Protein AF-A0A7S3MFH8-F1 (afdb_monomer_lite)

Secondary structure (DSSP, 8-state):
--------------PPPP--------TT-----SSSHHHHHHHHHHHHHHHHHHHHHHHHHHHHHHTT---TTHHHHHHHHHHHHHHHHHHHHHHHHHHHHHHHHHHHHHHHHHHHHHHHHHHHHHHH--

Sequence (130 aa):
RRGAKFFALTALTVAVLPMAVLRGAVPGLAASNGAGGAAAGEVAQDLLDALGGALKQIATLQEQVEAGNIIPNFGARAQDVLAEASSRAGPAAGQDVQLAIDGALQGLFLRQVALLGPRVAAAFEGAHGP

pLDDT: mean 75.3, std 19.72, range [38.78, 94.88]

Radius of gyration: 26.69 Å; chains: 1; bounding box: 69×28×80 Å

Foldseek 3Di:
DDDDDDDDDDDDDDDDDDDDPPPDDDPPPDDPPDPVPVVVVQLVVLLCCLLVVLVVLLVVLVVCLVVLHQDPPLVVVLVVSLVSSLVSNDDVCSVVSNVVSVVSSVVSVVSNVVSVVVVVVVVVCVVPPD

Organism: NCBI:txid89044

Structure (mmCIF, N/CA/C/O backbone):
data_AF-A0A7S3MFH8-F1
#
_entry.id   AF-A0A7S3MFH8-F1
#
loop_
_atom_site.group_PDB
_atom_site.id
_atom_site.type_symbol
_atom_site.label_atom_id
_atom_site.label_alt_id
_atom_site.label_comp_id
_atom_site.label_asym_id
_atom_site.label_entity_id
_atom_site.label_seq_id
_atom_site.pdbx_PDB_ins_code
_atom_site.Cartn_x
_atom_site.Cartn_y
_atom_site.Cartn_z
_atom_site.occupancy
_atom_site.B_iso_or_equiv
_atom_site.auth_seq_id
_atom_site.auth_comp_id
_atom_site.auth_asym_id
_atom_site.auth_atom_id
_atom_site.pdbx_PDB_model_num
ATOM 1 N N . ARG A 1 1 ? -48.299 -12.319 -14.556 1.00 52.25 1 ARG A N 1
ATOM 2 C CA . ARG A 1 1 ? -47.840 -13.733 -14.466 1.00 52.25 1 ARG A CA 1
ATOM 3 C C . ARG A 1 1 ? -48.052 -14.395 -15.830 1.00 52.25 1 ARG A C 1
ATOM 5 O O . ARG A 1 1 ? -49.107 -14.148 -16.396 1.00 52.25 1 ARG A O 1
ATOM 12 N N . ARG A 1 2 ? -47.100 -15.251 -16.264 1.00 42.25 2 ARG A N 1
ATOM 13 C CA . ARG A 1 2 ? -46.849 -15.839 -17.618 1.00 42.25 2 ARG A CA 1
ATOM 14 C C . ARG A 1 2 ? -46.058 -14.857 -18.511 1.00 42.25 2 ARG A C 1
ATOM 16 O O . ARG A 1 2 ? -46.562 -13.772 -18.738 1.00 42.25 2 ARG A O 1
ATOM 23 N N . GLY A 1 3 ? -44.785 -15.048 -18.897 1.00 38.78 3 GLY A N 1
ATOM 24 C CA . GLY A 1 3 ? -44.007 -16.256 -19.256 1.00 38.78 3 GLY A CA 1
ATOM 25 C C . GLY A 1 3 ? -44.112 -16.456 -20.781 1.00 38.78 3 GLY A C 1
ATOM 26 O O . GLY A 1 3 ? -45.223 -16.378 -21.273 1.00 38.78 3 GLY A O 1
ATOM 27 N N . ALA A 1 4 ? -43.093 -16.693 -21.610 1.00 43.91 4 ALA A N 1
ATOM 28 C CA . ALA A 1 4 ? -41.663 -16.916 -21.459 1.00 43.91 4 ALA A CA 1
ATOM 29 C C . ALA A 1 4 ? -40.973 -16.680 -22.832 1.00 43.91 4 ALA A C 1
ATOM 31 O O . ALA A 1 4 ? -41.575 -16.937 -23.866 1.00 43.91 4 ALA A O 1
ATOM 32 N N . LYS A 1 5 ? -39.713 -16.227 -22.792 1.00 47.16 5 LYS A N 1
ATOM 33 C CA . LYS A 1 5 ? -38.537 -16.720 -23.542 1.00 47.16 5 LYS A CA 1
ATOM 34 C C . LYS A 1 5 ? -38.695 -17.092 -25.033 1.00 47.16 5 LYS A C 1
ATOM 36 O O . LYS A 1 5 ? -39.209 -18.159 -25.341 1.00 47.16 5 LYS A O 1
ATOM 41 N N . PHE A 1 6 ? -38.019 -16.338 -25.905 1.00 43.66 6 PHE A N 1
ATOM 42 C CA . PHE A 1 6 ? -37.417 -16.885 -27.126 1.00 43.66 6 PHE A CA 1
ATOM 43 C C . PHE A 1 6 ? -35.926 -16.539 -27.180 1.00 43.66 6 PHE A C 1
ATOM 45 O O . PHE A 1 6 ? -35.523 -15.380 -27.172 1.00 43.66 6 PHE A O 1
ATOM 52 N N . PHE A 1 7 ? -35.139 -17.609 -27.151 1.00 47.75 7 PHE A N 1
ATOM 53 C CA . PHE A 1 7 ? -33.703 -17.701 -27.374 1.00 47.75 7 PHE A CA 1
ATOM 54 C C . PHE A 1 7 ? -33.458 -17.869 -28.882 1.00 47.75 7 PHE A C 1
ATOM 56 O O . PHE A 1 7 ? -34.119 -18.702 -29.497 1.00 47.75 7 PHE A O 1
ATOM 63 N N . ALA A 1 8 ? -32.482 -17.153 -29.436 1.00 45.28 8 ALA A N 1
ATOM 64 C CA . ALA A 1 8 ? -31.723 -17.489 -30.652 1.00 45.28 8 ALA A CA 1
ATOM 65 C C . ALA A 1 8 ? -30.534 -16.509 -30.665 1.00 45.28 8 ALA A C 1
ATOM 67 O O . ALA A 1 8 ? -30.745 -15.310 -30.794 1.00 45.28 8 ALA A O 1
ATOM 68 N N . LEU A 1 9 ? -29.318 -16.836 -30.219 1.00 43.78 9 LEU A N 1
ATOM 69 C CA . LEU A 1 9 ? -28.326 -17.812 -30.690 1.00 43.78 9 LEU A CA 1
ATOM 70 C C . LEU A 1 9 ? -28.003 -17.721 -32.193 1.00 43.78 9 LEU A C 1
ATOM 72 O O . LEU A 1 9 ? -28.871 -17.957 -33.026 1.00 43.78 9 LEU A O 1
ATOM 76 N N . THR A 1 10 ? -26.703 -17.536 -32.468 1.00 42.94 10 THR A N 1
ATOM 77 C CA . THR A 1 10 ? -25.961 -17.652 -33.748 1.00 42.94 10 THR A CA 1
ATOM 78 C C . THR A 1 10 ? -26.052 -16.430 -34.685 1.00 42.94 10 THR A C 1
ATOM 80 O O . THR A 1 10 ? -27.111 -15.846 -34.825 1.00 42.94 10 THR A O 1
ATOM 83 N N . ALA A 1 11 ? -24.993 -15.927 -35.330 1.00 44.50 11 ALA A N 1
ATOM 84 C CA . ALA A 1 11 ? -23.660 -16.465 -35.576 1.00 44.50 11 ALA A CA 1
ATOM 85 C C . ALA A 1 11 ? -22.598 -15.352 -35.712 1.00 44.50 11 ALA A C 1
ATOM 87 O O . ALA A 1 11 ? -22.848 -14.256 -36.202 1.00 44.50 11 ALA A O 1
ATOM 88 N N . LEU A 1 12 ? -21.397 -15.725 -35.285 1.00 41.97 12 LEU A N 1
ATOM 89 C CA . LEU A 1 12 ? -20.087 -15.137 -35.525 1.00 41.97 12 LEU A CA 1
ATOM 90 C C . LEU A 1 12 ? -19.819 -14.929 -37.030 1.00 41.97 12 LEU A C 1
ATOM 92 O O . LEU A 1 12 ? -19.786 -15.899 -37.783 1.00 41.97 12 LEU A O 1
ATOM 96 N N . THR A 1 13 ? -19.524 -13.699 -37.453 1.00 50.16 13 THR A N 1
ATOM 97 C CA . THR A 1 13 ? -18.838 -13.430 -38.729 1.00 50.16 13 THR A CA 1
ATOM 98 C C . THR A 1 13 ? -17.626 -12.547 -38.470 1.00 50.16 13 THR A C 1
ATOM 100 O O . THR A 1 13 ? -17.729 -11.328 -38.350 1.00 50.16 13 THR A O 1
ATOM 103 N N . VAL A 1 14 ? -16.472 -13.202 -38.353 1.00 48.66 14 VAL A N 1
ATOM 104 C CA . VAL A 1 14 ? -15.141 -12.592 -38.379 1.00 48.66 14 VAL A CA 1
ATOM 105 C C . VAL A 1 14 ? -14.885 -12.123 -39.811 1.00 48.66 14 VAL A C 1
ATOM 107 O O . VAL A 1 14 ? -14.745 -12.945 -40.714 1.00 48.66 14 VAL A O 1
ATOM 110 N N . ALA A 1 15 ? -14.859 -10.809 -40.028 1.00 43.12 15 ALA A N 1
ATOM 111 C CA . ALA A 1 15 ? -14.466 -10.223 -41.303 1.00 43.12 15 ALA A CA 1
ATOM 112 C C . ALA A 1 15 ? -12.956 -9.941 -41.295 1.00 43.12 15 ALA A C 1
ATOM 114 O O . ALA A 1 15 ? -12.433 -9.230 -40.439 1.00 43.12 15 ALA A O 1
ATOM 115 N N . VAL A 1 16 ? -12.280 -10.571 -42.248 1.00 52.78 16 VAL A N 1
ATOM 116 C CA . VAL A 1 16 ? -10.836 -10.575 -42.487 1.00 52.78 16 VAL A CA 1
ATOM 117 C C . VAL A 1 16 ? -10.353 -9.215 -43.012 1.00 52.78 16 VAL A C 1
ATOM 119 O O . VAL A 1 16 ? -11.002 -8.595 -43.853 1.00 52.78 16 VAL A O 1
ATOM 122 N N . LEU A 1 17 ? -9.189 -8.781 -42.513 1.00 47.06 17 LEU A N 1
ATOM 123 C CA . LEU A 1 17 ? -8.414 -7.610 -42.942 1.00 47.06 17 LEU A CA 1
ATOM 124 C C . LEU A 1 17 ? -8.151 -7.578 -44.460 1.00 47.06 17 LEU A C 1
ATOM 126 O O . LEU A 1 17 ? -7.657 -8.569 -45.002 1.00 47.06 17 LEU A O 1
ATOM 130 N N . PRO A 1 18 ? -8.233 -6.401 -45.105 1.00 50.78 18 PRO A N 1
ATOM 131 C CA . PRO A 1 18 ? -7.414 -6.103 -46.262 1.00 50.78 18 PRO A CA 1
ATOM 132 C C . PRO A 1 18 ? -6.147 -5.343 -45.846 1.00 50.78 18 PRO A C 1
ATOM 134 O O . PRO A 1 18 ? -6.173 -4.234 -45.313 1.00 50.78 18 PRO A O 1
ATOM 137 N N . MET A 1 19 ? -5.026 -5.996 -46.138 1.00 51.12 19 MET A N 1
ATOM 138 C CA . MET A 1 19 ? -3.675 -5.462 -46.277 1.00 51.12 19 MET A CA 1
ATOM 139 C C . MET A 1 19 ? -3.680 -4.123 -47.042 1.00 51.12 19 MET A C 1
ATOM 141 O O . MET A 1 19 ? -3.917 -4.095 -48.249 1.00 51.12 19 MET A O 1
ATOM 145 N N . ALA A 1 20 ? -3.354 -3.023 -46.366 1.00 46.91 20 ALA A N 1
ATOM 146 C CA . ALA A 1 20 ? -2.931 -1.786 -47.014 1.00 46.91 20 ALA A CA 1
ATOM 147 C C . ALA A 1 20 ? -1.429 -1.619 -46.777 1.00 46.91 20 ALA A C 1
ATOM 149 O O . ALA A 1 20 ? -0.975 -1.150 -45.734 1.00 46.91 20 ALA A O 1
ATOM 150 N N . VAL A 1 21 ? -0.658 -2.066 -47.766 1.00 57.22 21 VAL A N 1
ATOM 151 C CA . VAL A 1 21 ? 0.770 -1.790 -47.919 1.00 57.22 21 VAL A CA 1
ATOM 152 C C . VAL A 1 21 ? 0.930 -0.280 -48.090 1.00 57.22 21 VAL A C 1
ATOM 154 O O . VAL A 1 21 ? 0.855 0.248 -49.197 1.00 57.22 21 VAL A O 1
ATOM 157 N N . LEU A 1 22 ? 1.154 0.433 -46.987 1.00 43.88 22 LEU A N 1
ATOM 158 C CA . LEU A 1 22 ? 1.606 1.819 -47.029 1.00 43.88 22 LEU A CA 1
ATOM 159 C C . LEU A 1 22 ? 3.121 1.821 -47.261 1.00 43.88 22 LEU A C 1
ATOM 161 O O . LEU A 1 22 ? 3.929 2.071 -46.372 1.00 43.88 22 LEU A O 1
ATOM 165 N N . ARG A 1 23 ? 3.511 1.497 -48.497 1.00 50.97 23 ARG A N 1
ATOM 166 C CA . ARG A 1 23 ? 4.871 1.685 -49.011 1.00 50.97 23 ARG A CA 1
ATOM 167 C C . ARG A 1 23 ? 5.037 3.159 -49.386 1.00 50.97 23 ARG A C 1
ATOM 169 O O . ARG A 1 23 ? 5.088 3.514 -50.557 1.00 50.97 23 ARG A O 1
ATOM 176 N N . GLY A 1 24 ? 5.059 4.012 -48.366 1.00 40.97 24 GLY A N 1
ATOM 177 C CA . GLY A 1 24 ? 5.384 5.431 -48.457 1.00 40.97 24 GLY A CA 1
ATOM 178 C C . GLY A 1 24 ? 6.772 5.657 -47.879 1.00 40.97 24 GLY A C 1
ATOM 179 O O . GLY A 1 24 ? 6.949 5.674 -46.666 1.00 40.97 24 GLY A O 1
ATOM 180 N N . ALA A 1 25 ? 7.761 5.768 -48.761 1.00 49.28 25 ALA A N 1
ATOM 181 C CA . ALA A 1 25 ? 9.134 6.096 -48.423 1.00 49.28 25 ALA A CA 1
ATOM 182 C C . ALA A 1 25 ? 9.199 7.477 -47.753 1.00 49.28 25 ALA A C 1
ATOM 184 O O . ALA A 1 25 ? 9.030 8.500 -48.411 1.00 49.28 25 ALA A O 1
ATOM 185 N N . VAL A 1 26 ? 9.468 7.494 -46.449 1.00 44.81 26 VAL A N 1
ATOM 186 C CA . VAL A 1 26 ? 9.997 8.668 -45.750 1.00 44.81 26 VAL A CA 1
ATOM 187 C C . VAL A 1 26 ? 11.522 8.610 -45.894 1.00 44.81 26 VAL A C 1
ATOM 189 O O . VAL A 1 26 ? 12.142 7.705 -45.324 1.00 44.81 26 VAL A O 1
ATOM 192 N N . PRO A 1 27 ? 12.160 9.513 -46.659 1.00 50.03 27 PRO A N 1
ATOM 193 C CA . PRO A 1 27 ? 13.610 9.627 -46.668 1.00 50.03 27 PRO A CA 1
ATOM 194 C C . PRO A 1 27 ? 14.018 10.285 -45.345 1.00 50.03 27 PRO A C 1
ATOM 196 O O . PRO A 1 27 ? 14.015 11.502 -45.203 1.00 50.03 27 PRO A O 1
ATOM 199 N N . GLY A 1 28 ? 14.269 9.450 -44.342 1.00 47.47 28 GLY A N 1
ATOM 200 C CA . GLY A 1 28 ? 14.604 9.882 -42.985 1.00 47.47 28 GLY A CA 1
ATOM 201 C C . GLY A 1 28 ? 14.790 8.734 -41.993 1.00 47.47 28 GLY A C 1
ATOM 202 O O . GLY A 1 28 ? 15.491 8.899 -41.002 1.00 47.47 28 GLY A O 1
ATOM 203 N N . LEU A 1 29 ? 14.258 7.541 -42.280 1.00 45.00 29 LEU A N 1
ATOM 204 C CA . LEU A 1 29 ? 14.524 6.334 -41.491 1.00 45.00 29 LEU A CA 1
ATOM 205 C C . LEU A 1 29 ? 15.793 5.627 -41.993 1.00 45.00 29 LEU A C 1
ATOM 207 O O . LEU A 1 29 ? 15.765 4.525 -42.541 1.00 45.00 29 LEU A O 1
ATOM 211 N N . ALA A 1 30 ? 16.931 6.300 -41.833 1.00 46.28 30 ALA A N 1
ATOM 212 C CA . ALA A 1 30 ? 18.224 5.642 -41.905 1.00 46.28 30 ALA A CA 1
ATOM 213 C C . ALA A 1 30 ? 18.320 4.637 -40.745 1.00 46.28 30 ALA A C 1
ATOM 215 O O . ALA A 1 30 ? 18.454 5.019 -39.589 1.00 46.28 30 ALA A O 1
ATOM 216 N N . ALA A 1 31 ? 18.170 3.358 -41.089 1.00 52.56 31 ALA A N 1
ATOM 217 C CA . ALA A 1 31 ? 18.735 2.185 -40.430 1.00 52.56 31 ALA A CA 1
ATOM 218 C C . ALA A 1 31 ? 19.143 2.345 -38.948 1.00 52.56 31 ALA A C 1
ATOM 220 O O . ALA A 1 31 ? 20.311 2.554 -38.633 1.00 52.56 31 ALA A O 1
ATOM 221 N N . SER A 1 32 ? 18.201 2.113 -38.034 1.00 48.12 32 SER A N 1
ATOM 222 C CA . SER A 1 32 ? 18.492 1.743 -36.641 1.00 48.12 32 SER A CA 1
ATOM 223 C C . SER A 1 32 ? 17.945 0.349 -36.311 1.00 48.12 32 SER A C 1
ATOM 225 O O . SER A 1 32 ? 17.422 0.097 -35.231 1.00 48.12 32 SER A O 1
ATOM 227 N N . ASN A 1 33 ? 18.074 -0.599 -37.243 1.00 50.28 33 ASN A N 1
ATOM 228 C CA . ASN A 1 33 ? 17.874 -2.013 -36.935 1.00 50.28 33 ASN A CA 1
ATOM 229 C C . ASN A 1 33 ? 19.198 -2.610 -36.455 1.00 50.28 33 ASN A C 1
ATOM 231 O O . ASN A 1 33 ? 20.117 -2.778 -37.253 1.00 50.28 33 ASN A O 1
ATOM 235 N N . GLY A 1 34 ? 19.273 -2.965 -35.169 1.00 43.81 34 GLY A N 1
ATOM 236 C CA . GLY A 1 34 ? 20.276 -3.936 -34.727 1.00 43.81 34 GLY A CA 1
ATOM 237 C C . GLY A 1 34 ? 20.514 -4.099 -33.227 1.00 43.81 34 GLY A C 1
ATOM 238 O O . GLY A 1 34 ? 20.895 -5.190 -32.829 1.00 43.81 34 GLY A O 1
ATOM 239 N N . ALA A 1 35 ? 20.289 -3.082 -32.386 1.00 44.38 35 ALA A N 1
ATOM 240 C CA . ALA A 1 35 ? 20.787 -3.135 -30.997 1.00 44.38 35 ALA A CA 1
ATOM 241 C C . ALA A 1 35 ? 19.796 -2.706 -29.895 1.00 44.38 35 ALA A C 1
ATOM 243 O O . ALA A 1 35 ? 20.155 -2.720 -28.725 1.00 44.38 35 ALA A O 1
ATOM 244 N N . GLY A 1 36 ? 18.555 -2.332 -30.235 1.00 44.53 36 GLY A N 1
ATOM 245 C CA . GLY A 1 36 ? 17.586 -1.803 -29.257 1.00 44.53 36 GLY A CA 1
ATOM 246 C C . GLY A 1 36 ? 16.591 -2.815 -28.674 1.00 44.53 36 GLY A C 1
ATOM 247 O O . GLY A 1 36 ? 15.966 -2.532 -27.658 1.00 44.53 36 GLY A O 1
ATOM 248 N N . GLY A 1 37 ? 16.423 -3.987 -29.299 1.00 49.78 37 GLY A N 1
ATOM 249 C CA . GLY A 1 37 ? 15.361 -4.938 -28.936 1.00 49.78 37 GLY A CA 1
ATOM 250 C C . GLY A 1 37 ? 15.615 -5.722 -27.646 1.00 49.78 37 GLY A C 1
ATOM 251 O O . GLY A 1 37 ? 14.676 -5.973 -26.900 1.00 49.78 37 GLY A O 1
ATOM 252 N N . ALA A 1 38 ? 16.873 -6.067 -27.357 1.00 54.16 38 ALA A N 1
ATOM 253 C CA . ALA A 1 38 ? 17.230 -6.773 -26.125 1.00 54.16 38 ALA A CA 1
ATOM 254 C C . ALA A 1 38 ? 17.111 -5.848 -24.905 1.00 54.16 38 ALA A C 1
ATOM 256 O O . ALA A 1 38 ? 16.413 -6.176 -23.957 1.00 54.16 38 ALA A O 1
ATOM 257 N N . ALA A 1 39 ? 17.672 -4.636 -24.985 1.00 56.47 39 ALA A N 1
ATOM 258 C CA . ALA A 1 39 ? 17.615 -3.665 -23.893 1.00 56.47 39 ALA A CA 1
ATOM 259 C C . ALA A 1 39 ? 16.183 -3.191 -23.579 1.00 56.47 39 ALA A C 1
ATOM 261 O O . ALA A 1 39 ? 15.838 -3.020 -22.416 1.00 56.47 39 ALA A O 1
ATOM 262 N N . ALA A 1 40 ? 15.328 -3.00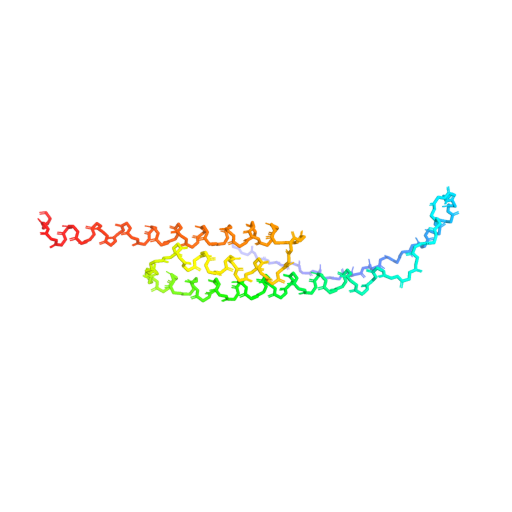5 -24.593 1.00 60.47 40 ALA A N 1
ATOM 263 C CA . ALA A 1 40 ? 13.926 -2.649 -24.365 1.00 60.47 40 ALA A CA 1
ATOM 264 C C . ALA A 1 40 ? 13.110 -3.806 -23.756 1.00 60.47 40 ALA A C 1
ATOM 266 O O . ALA A 1 40 ? 12.210 -3.560 -22.956 1.00 60.47 40 ALA A O 1
ATOM 267 N N . GLY A 1 41 ? 13.426 -5.056 -24.118 1.00 66.12 41 GLY A N 1
ATOM 268 C CA . GLY A 1 41 ? 12.812 -6.247 -23.528 1.00 66.12 41 GLY A CA 1
ATOM 269 C C . GLY A 1 41 ? 13.217 -6.456 -22.070 1.00 66.12 41 GLY A C 1
ATOM 270 O O . GLY A 1 41 ? 12.355 -6.727 -21.240 1.00 66.12 41 GLY A O 1
ATOM 271 N N . GLU A 1 42 ? 14.496 -6.253 -21.749 1.00 68.38 42 GLU A N 1
ATOM 272 C CA . GLU A 1 42 ? 15.022 -6.381 -20.384 1.00 68.38 42 GLU A CA 1
ATOM 273 C C . GLU A 1 42 ? 14.413 -5.331 -19.446 1.00 68.38 42 GLU A C 1
ATOM 275 O O . GLU A 1 42 ? 13.870 -5.682 -18.405 1.00 68.38 42 GLU A O 1
ATOM 280 N N . VAL A 1 43 ? 14.345 -4.063 -19.874 1.00 72.25 43 VAL A N 1
ATOM 281 C CA . VAL A 1 43 ? 13.706 -2.986 -19.090 1.00 72.25 43 VAL A CA 1
ATOM 282 C C . VAL A 1 43 ? 12.211 -3.248 -18.862 1.00 72.25 43 VAL A C 1
ATOM 284 O O . VAL A 1 43 ? 11.684 -2.958 -17.788 1.00 72.25 43 VAL A O 1
ATOM 287 N N . ALA A 1 44 ? 11.507 -3.805 -19.853 1.00 79.44 44 ALA A N 1
ATOM 288 C CA . ALA A 1 44 ? 10.097 -4.164 -19.700 1.00 79.44 44 ALA A CA 1
ATOM 289 C C . ALA A 1 44 ? 9.897 -5.344 -18.733 1.00 79.44 44 ALA A C 1
ATOM 291 O O . ALA A 1 44 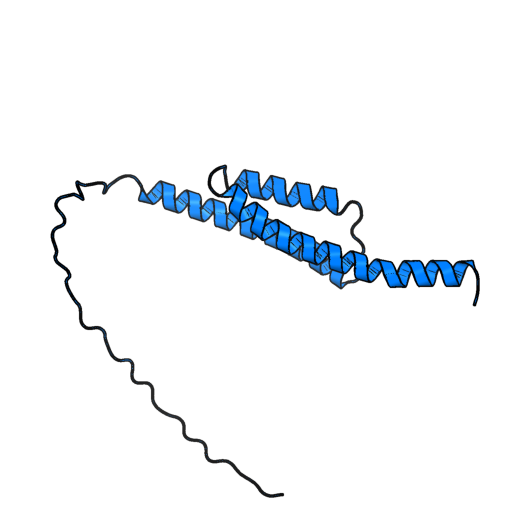? 8.898 -5.386 -18.012 1.00 79.44 44 ALA A O 1
ATOM 292 N N . GLN A 1 45 ? 10.838 -6.288 -18.710 1.00 82.56 45 GLN A N 1
ATOM 293 C CA . GLN A 1 45 ? 10.804 -7.440 -17.818 1.00 82.56 45 GLN A CA 1
ATOM 294 C C . GLN A 1 45 ? 11.135 -7.043 -16.371 1.00 82.56 45 GLN A C 1
ATOM 296 O O . GLN A 1 45 ? 10.385 -7.406 -15.468 1.00 82.56 45 GLN A O 1
ATOM 301 N N . ASP A 1 46 ? 12.150 -6.201 -16.161 1.00 82.56 46 ASP A N 1
ATOM 302 C CA . ASP A 1 46 ? 12.511 -5.647 -14.848 1.00 82.56 46 ASP A CA 1
ATOM 303 C C . ASP A 1 46 ? 11.363 -4.833 -14.234 1.00 82.56 46 ASP A C 1
ATOM 305 O O . ASP A 1 46 ? 11.057 -4.950 -13.045 1.00 82.56 46 ASP A O 1
ATOM 309 N N . LEU A 1 47 ? 10.670 -4.042 -15.060 1.00 83.88 47 LEU A N 1
ATOM 310 C CA . LEU A 1 47 ? 9.468 -3.309 -14.668 1.00 83.88 47 LEU A CA 1
ATOM 311 C C . LEU A 1 47 ? 8.349 -4.255 -14.203 1.00 83.88 47 LEU A C 1
ATOM 313 O O . LEU A 1 47 ? 7.726 -4.028 -13.161 1.00 83.88 47 LEU A O 1
ATOM 317 N N . LEU A 1 48 ? 8.086 -5.316 -14.968 1.00 86.81 48 LEU A N 1
ATOM 318 C CA . LEU A 1 48 ? 7.036 -6.280 -14.648 1.00 86.81 48 LEU A CA 1
ATOM 319 C C . LEU A 1 48 ? 7.360 -7.063 -13.368 1.00 86.81 48 LEU A C 1
ATOM 321 O O . LEU A 1 48 ? 6.475 -7.257 -12.534 1.00 86.81 48 LEU A O 1
ATOM 325 N N . ASP A 1 49 ? 8.619 -7.455 -13.184 1.00 87.62 49 ASP A N 1
ATOM 326 C CA . ASP A 1 49 ? 9.087 -8.166 -11.995 1.00 87.62 49 ASP A CA 1
ATOM 327 C C . ASP A 1 49 ? 9.076 -7.267 -10.749 1.00 87.62 49 ASP A C 1
ATOM 329 O O . ASP A 1 49 ? 8.665 -7.706 -9.668 1.00 87.62 49 ASP A O 1
ATOM 333 N N . ALA A 1 50 ? 9.462 -5.994 -10.887 1.00 88.81 50 ALA A N 1
ATOM 334 C CA . ALA A 1 50 ? 9.382 -5.002 -9.818 1.00 88.81 50 ALA A CA 1
ATOM 335 C C . ALA A 1 50 ? 7.936 -4.783 -9.359 1.00 88.81 50 ALA A C 1
ATOM 337 O O . ALA A 1 50 ? 7.632 -4.888 -8.166 1.00 88.81 50 ALA A O 1
ATOM 338 N N . LEU A 1 51 ? 7.029 -4.532 -10.307 1.00 88.50 51 LEU A N 1
ATOM 339 C CA . LEU A 1 51 ? 5.619 -4.304 -10.013 1.00 88.50 51 LEU A CA 1
ATOM 340 C C . LEU A 1 51 ? 4.950 -5.569 -9.465 1.00 88.50 51 LEU A C 1
ATOM 342 O O . LEU A 1 51 ? 4.241 -5.504 -8.464 1.00 88.50 51 LEU A O 1
ATOM 346 N N . GLY A 1 52 ? 5.196 -6.730 -10.074 1.00 89.56 52 GLY A N 1
ATOM 347 C CA . GLY A 1 52 ? 4.648 -8.009 -9.622 1.00 89.56 52 GLY A CA 1
ATOM 348 C C . GLY A 1 52 ? 5.105 -8.372 -8.208 1.00 89.56 52 GLY A C 1
ATOM 349 O O . GLY A 1 52 ? 4.295 -8.800 -7.381 1.00 89.56 52 GLY A O 1
ATOM 350 N N . GLY A 1 53 ? 6.385 -8.140 -7.901 1.00 90.75 53 GLY A N 1
ATOM 351 C CA . GLY A 1 53 ? 6.940 -8.310 -6.560 1.00 90.75 53 GLY A CA 1
ATOM 352 C C . GLY A 1 53 ? 6.268 -7.397 -5.535 1.00 90.75 53 GLY A C 1
ATOM 353 O O . GLY A 1 53 ? 5.794 -7.877 -4.503 1.00 90.75 53 GLY A O 1
ATOM 354 N N . ALA A 1 54 ? 6.159 -6.104 -5.843 1.00 91.50 54 ALA A N 1
ATOM 355 C CA . ALA A 1 54 ? 5.519 -5.131 -4.965 1.00 91.50 54 ALA A CA 1
ATOM 356 C C . ALA A 1 54 ? 4.035 -5.441 -4.733 1.00 91.50 54 ALA A C 1
ATOM 358 O O . ALA A 1 54 ? 3.581 -5.480 -3.590 1.00 91.50 54 ALA A O 1
ATOM 359 N N . LEU A 1 55 ? 3.280 -5.744 -5.794 1.00 91.19 55 LEU A N 1
ATOM 360 C CA . LEU A 1 55 ? 1.860 -6.088 -5.698 1.00 91.19 55 LEU A CA 1
ATOM 361 C C . LEU A 1 55 ? 1.624 -7.333 -4.840 1.00 91.19 55 LEU A C 1
ATOM 363 O O . LEU A 1 55 ? 0.659 -7.376 -4.082 1.00 91.19 55 LEU A O 1
ATOM 367 N N . LYS A 1 56 ? 2.519 -8.326 -4.890 1.00 93.88 56 LYS A N 1
ATOM 368 C CA . LYS A 1 56 ? 2.435 -9.508 -4.022 1.00 93.88 56 LYS A CA 1
ATOM 369 C C . LYS A 1 56 ? 2.629 -9.159 -2.543 1.00 93.88 56 LYS A C 1
ATOM 371 O O . LYS A 1 56 ? 1.921 -9.689 -1.683 1.00 93.88 56 LYS A O 1
ATOM 376 N N . GLN A 1 57 ? 3.565 -8.261 -2.235 1.00 92.75 57 GLN A N 1
ATOM 377 C CA . GLN A 1 57 ? 3.755 -7.776 -0.866 1.00 92.75 57 GLN A CA 1
ATOM 378 C C . GLN A 1 57 ? 2.533 -6.984 -0.391 1.00 92.75 57 GLN A C 1
ATOM 380 O O . GLN A 1 57 ? 2.020 -7.240 0.698 1.00 92.75 57 GLN A O 1
ATOM 385 N N . ILE A 1 58 ? 2.009 -6.093 -1.235 1.00 93.56 58 ILE A N 1
ATOM 386 C CA . ILE A 1 58 ? 0.797 -5.311 -0.958 1.00 93.56 58 ILE A CA 1
ATOM 387 C C . ILE A 1 58 ? -0.404 -6.230 -0.729 1.00 93.56 58 ILE A C 1
ATOM 389 O O . ILE A 1 58 ? -1.135 -6.012 0.231 1.00 93.56 58 ILE A O 1
ATOM 393 N N . ALA A 1 59 ? -0.574 -7.289 -1.524 1.00 92.75 59 ALA A N 1
ATOM 394 C CA . ALA A 1 59 ? -1.642 -8.272 -1.331 1.00 92.75 59 ALA A CA 1
ATOM 395 C C . ALA A 1 59 ? -1.560 -8.944 0.051 1.00 92.75 59 ALA A C 1
ATOM 397 O O . ALA A 1 59 ? -2.565 -9.081 0.742 1.00 92.75 59 ALA A O 1
ATOM 398 N N . THR A 1 60 ? -0.350 -9.262 0.517 1.00 93.75 60 THR A N 1
ATOM 399 C CA . THR A 1 60 ? -0.143 -9.825 1.865 1.00 93.75 60 THR A CA 1
ATOM 400 C C . THR A 1 60 ? -0.524 -8.830 2.971 1.00 93.75 60 THR A C 1
ATOM 402 O O . THR A 1 60 ? -1.033 -9.217 4.027 1.00 93.75 60 THR A O 1
ATOM 405 N N . LEU A 1 61 ? -0.272 -7.533 2.763 1.00 92.81 61 LEU A N 1
ATOM 406 C CA . LEU A 1 61 ? -0.712 -6.478 3.683 1.00 92.81 61 LEU A CA 1
ATOM 407 C C . LEU A 1 61 ? -2.236 -6.299 3.615 1.00 92.81 61 LEU A C 1
ATOM 409 O O . LEU A 1 61 ? -2.883 -6.127 4.646 1.00 92.81 61 LEU A O 1
ATOM 413 N N . GLN A 1 62 ? -2.815 -6.385 2.420 1.00 93.25 62 GLN A N 1
ATOM 414 C CA . GLN A 1 62 ? -4.250 -6.288 2.197 1.00 93.25 62 GLN A CA 1
ATOM 415 C C . GLN A 1 62 ? -5.014 -7.374 2.946 1.00 93.25 62 GLN A C 1
ATOM 417 O O . GLN A 1 62 ? -5.936 -7.041 3.682 1.00 93.25 62 GLN A O 1
ATOM 422 N N . GLU A 1 63 ? -4.593 -8.633 2.847 1.00 93.19 63 GLU A N 1
ATOM 423 C CA . GLU A 1 63 ? -5.223 -9.747 3.567 1.00 93.19 63 GLU A CA 1
ATOM 424 C C . GLU A 1 63 ? -5.237 -9.519 5.086 1.00 93.19 63 GLU A C 1
ATOM 426 O O . GLU A 1 63 ? -6.240 -9.769 5.756 1.00 93.19 63 GLU A O 1
ATOM 431 N N . GLN A 1 64 ? -4.150 -8.978 5.647 1.00 91.81 64 GLN A N 1
ATOM 432 C CA . GLN A 1 64 ? -4.090 -8.644 7.072 1.00 91.81 64 GLN A CA 1
ATOM 433 C C . GLN A 1 64 ? -5.097 -7.554 7.439 1.00 91.81 64 GLN A C 1
ATOM 435 O O . GLN A 1 64 ? -5.807 -7.691 8.437 1.00 91.81 64 GLN A O 1
ATOM 440 N N . VAL A 1 65 ? -5.174 -6.492 6.636 1.00 92.50 65 VAL A N 1
ATOM 441 C CA . VAL A 1 65 ? -6.113 -5.386 6.851 1.00 92.50 65 VAL A CA 1
ATOM 442 C C . VAL A 1 65 ? -7.563 -5.842 6.663 1.00 92.50 65 VAL A C 1
ATOM 444 O O . VAL A 1 65 ? -8.438 -5.441 7.428 1.00 92.50 65 VAL A O 1
ATOM 447 N N . GLU A 1 66 ? -7.838 -6.714 5.695 1.00 90.75 66 GLU A N 1
ATOM 448 C CA . GLU A 1 66 ? -9.162 -7.300 5.458 1.00 90.75 66 GLU A CA 1
ATOM 449 C C . GLU A 1 66 ? -9.603 -8.224 6.594 1.00 90.75 66 GLU A C 1
ATOM 451 O O . GLU A 1 66 ? -10.763 -8.172 7.003 1.00 90.75 66 GLU A O 1
ATOM 456 N N . ALA A 1 67 ? -8.669 -8.968 7.191 1.00 91.88 67 ALA A N 1
ATOM 457 C CA . ALA A 1 67 ? -8.891 -9.710 8.432 1.00 91.88 67 ALA A CA 1
ATOM 458 C C . ALA A 1 67 ? -9.093 -8.796 9.662 1.00 91.88 67 ALA A C 1
ATOM 460 O O . ALA A 1 67 ? -9.296 -9.276 10.777 1.00 91.88 67 ALA A O 1
ATOM 461 N N . GLY A 1 68 ? -9.042 -7.474 9.479 1.00 88.81 68 GLY A N 1
ATOM 462 C CA . GLY A 1 68 ? -9.234 -6.481 10.527 1.00 88.81 68 GLY A CA 1
ATOM 463 C C . GLY A 1 68 ? -7.968 -6.183 11.327 1.00 88.81 68 GLY A C 1
ATOM 464 O O . GLY A 1 68 ? -8.047 -5.519 12.358 1.00 88.81 68 GLY A O 1
ATOM 465 N N . ASN A 1 69 ? -6.794 -6.651 10.913 1.00 90.88 69 ASN A N 1
ATOM 466 C CA . ASN A 1 69 ? -5.555 -6.335 11.614 1.00 90.88 69 ASN A CA 1
ATOM 467 C C . ASN A 1 69 ? -5.066 -4.934 11.235 1.00 90.88 69 ASN A C 1
ATOM 469 O O . ASN A 1 69 ? -5.109 -4.529 10.076 1.00 90.88 69 ASN A O 1
ATOM 473 N N . ILE A 1 70 ? -4.578 -4.192 12.229 1.00 91.12 70 ILE A N 1
ATOM 474 C CA . ILE A 1 70 ? -3.876 -2.929 11.992 1.00 91.12 70 ILE A CA 1
ATOM 475 C C . ILE A 1 70 ? -2.399 -3.251 11.876 1.00 91.12 70 ILE A C 1
ATOM 477 O O . ILE A 1 70 ? -1.837 -3.898 12.760 1.00 91.12 70 ILE A O 1
ATOM 481 N N . ILE A 1 71 ? -1.777 -2.794 10.798 1.00 92.62 71 ILE A N 1
ATOM 482 C CA . ILE A 1 71 ? -0.367 -3.040 10.546 1.00 92.62 71 ILE A CA 1
ATOM 483 C C . ILE A 1 71 ? 0.440 -1.976 11.298 1.00 92.62 71 ILE A C 1
ATOM 485 O O . ILE A 1 71 ? 0.350 -0.787 10.975 1.00 92.62 71 ILE A O 1
ATOM 489 N N . PRO A 1 72 ? 1.242 -2.361 12.305 1.00 91.00 72 PRO A N 1
ATOM 490 C CA . PRO A 1 72 ? 2.085 -1.411 13.010 1.00 91.00 72 PRO A CA 1
ATOM 491 C C . PRO A 1 72 ? 3.175 -0.890 12.074 1.00 91.00 72 PRO A C 1
ATOM 493 O O . PRO A 1 72 ? 3.696 -1.627 11.234 1.00 91.00 72 PRO A O 1
ATOM 496 N N . ASN A 1 73 ? 3.545 0.381 12.246 1.00 93.00 73 ASN A N 1
ATOM 497 C CA . ASN A 1 73 ? 4.574 1.039 11.438 1.00 93.00 73 ASN A CA 1
ATOM 498 C C . ASN A 1 73 ? 4.311 0.928 9.924 1.00 93.00 73 ASN A C 1
ATOM 500 O O . ASN A 1 73 ? 5.245 0.765 9.140 1.00 93.00 73 ASN A O 1
ATOM 504 N N . PHE A 1 74 ? 3.039 1.014 9.508 1.00 93.31 74 PHE A N 1
ATOM 505 C CA . PHE A 1 74 ? 2.639 0.865 8.105 1.00 93.31 74 PHE A CA 1
ATOM 506 C C . PHE A 1 74 ? 3.437 1.768 7.155 1.00 93.31 74 PHE A C 1
ATOM 508 O O . PHE A 1 74 ? 3.840 1.311 6.094 1.00 93.31 74 PHE A O 1
ATOM 515 N N . GLY A 1 75 ? 3.728 3.012 7.551 1.00 91.56 75 GLY A N 1
ATOM 516 C CA . GLY A 1 75 ? 4.521 3.937 6.736 1.00 91.56 75 GLY A CA 1
ATOM 517 C C . GLY A 1 75 ? 5.938 3.436 6.434 1.00 91.56 75 GLY A C 1
ATOM 518 O O . GLY A 1 75 ? 6.380 3.548 5.297 1.00 91.56 75 GLY A O 1
ATOM 519 N N . ALA A 1 76 ? 6.622 2.827 7.410 1.00 93.62 76 ALA A N 1
ATOM 520 C CA . ALA A 1 76 ? 7.944 2.238 7.186 1.00 93.62 76 ALA A CA 1
ATOM 521 C C . ALA A 1 76 ? 7.853 1.043 6.226 1.00 93.62 76 ALA A C 1
ATOM 523 O O . ALA A 1 76 ? 8.584 0.981 5.248 1.00 93.62 76 ALA A O 1
ATOM 524 N N . ARG A 1 77 ? 6.862 0.160 6.424 1.00 92.44 77 ARG A N 1
ATOM 525 C CA . ARG A 1 77 ? 6.634 -0.975 5.514 1.00 92.44 77 ARG A CA 1
ATOM 526 C C . ARG A 1 77 ? 6.291 -0.536 4.092 1.00 92.44 77 ARG A C 1
ATOM 528 O O . ARG A 1 77 ? 6.748 -1.148 3.138 1.00 92.44 77 ARG A O 1
ATOM 535 N N . ALA A 1 78 ? 5.483 0.509 3.947 1.00 92.44 78 ALA A N 1
ATOM 536 C CA . ALA A 1 78 ? 5.167 1.103 2.656 1.00 92.44 78 ALA A CA 1
ATOM 537 C C . ALA A 1 78 ? 6.440 1.619 1.968 1.00 92.44 78 ALA A C 1
ATOM 539 O O . ALA A 1 78 ? 6.663 1.320 0.798 1.00 92.44 78 ALA A O 1
ATOM 540 N N . GLN A 1 79 ? 7.302 2.330 2.703 1.00 92.75 79 GLN A N 1
ATOM 541 C CA . GLN A 1 79 ? 8.588 2.801 2.185 1.00 92.75 79 GLN A CA 1
ATOM 542 C C . GLN A 1 79 ? 9.503 1.651 1.759 1.00 92.75 79 GLN A C 1
ATOM 544 O O . GLN A 1 79 ? 10.118 1.758 0.702 1.00 92.75 79 GLN A O 1
ATOM 549 N N . ASP A 1 80 ? 9.549 0.552 2.514 1.00 93.75 80 ASP A N 1
ATOM 550 C CA . ASP A 1 80 ? 10.336 -0.632 2.153 1.00 93.75 80 ASP A CA 1
ATOM 551 C C . ASP A 1 80 ? 9.858 -1.237 0.821 1.00 93.75 80 ASP A C 1
ATOM 553 O O . ASP A 1 80 ? 10.669 -1.490 -0.071 1.00 93.75 80 ASP A O 1
ATOM 557 N N . VAL A 1 81 ? 8.536 -1.384 0.642 1.00 92.75 81 VAL A N 1
ATOM 558 C CA . VAL A 1 81 ? 7.931 -1.877 -0.612 1.00 92.75 81 VAL A CA 1
ATOM 559 C C . VAL A 1 81 ? 8.274 -0.954 -1.786 1.00 92.75 81 VAL A C 1
ATOM 561 O O . VAL A 1 81 ? 8.659 -1.433 -2.854 1.00 92.75 81 VAL A O 1
ATOM 564 N N . LEU A 1 82 ? 8.156 0.367 -1.600 1.00 91.56 82 LEU A N 1
ATOM 565 C CA . LEU A 1 82 ? 8.511 1.354 -2.626 1.00 91.56 82 LEU A CA 1
ATOM 566 C C . LEU A 1 82 ? 9.999 1.286 -2.981 1.00 91.56 82 LEU A C 1
ATOM 568 O O . LEU A 1 82 ? 10.347 1.271 -4.158 1.00 91.56 82 LEU A O 1
ATOM 572 N N . ALA A 1 83 ? 10.876 1.253 -1.977 1.00 90.69 83 ALA A N 1
ATOM 573 C CA . ALA A 1 83 ? 12.320 1.247 -2.174 1.00 90.69 83 ALA A CA 1
ATOM 574 C C . ALA A 1 83 ? 12.775 -0.009 -2.926 1.00 90.69 83 ALA A C 1
ATOM 576 O O . ALA A 1 83 ? 13.577 0.080 -3.858 1.00 90.69 83 ALA A O 1
ATOM 577 N N . GLU A 1 84 ? 12.225 -1.169 -2.568 1.00 90.62 84 GLU A N 1
ATOM 578 C CA . GLU A 1 84 ? 12.518 -2.428 -3.243 1.00 90.62 84 GLU A CA 1
ATOM 579 C C . GLU A 1 84 ? 12.033 -2.418 -4.699 1.00 90.62 84 GLU A C 1
ATOM 581 O O . GLU A 1 84 ? 12.773 -2.815 -5.602 1.00 90.62 84 GLU A O 1
ATOM 586 N N . ALA A 1 85 ? 10.821 -1.918 -4.949 1.00 88.94 85 ALA A N 1
ATOM 587 C CA . ALA A 1 8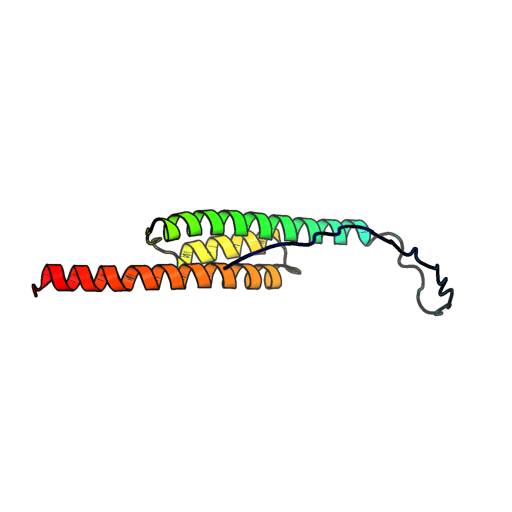5 ? 10.268 -1.835 -6.294 1.00 88.94 85 ALA A CA 1
ATOM 588 C C . ALA A 1 85 ? 11.055 -0.865 -7.188 1.00 88.94 85 ALA A C 1
ATOM 590 O O . ALA A 1 85 ? 11.421 -1.216 -8.309 1.00 88.94 85 ALA A O 1
ATOM 591 N N . SER A 1 86 ? 11.391 0.323 -6.680 1.00 87.62 86 SER A N 1
ATOM 592 C CA . SER A 1 86 ? 12.187 1.315 -7.411 1.00 87.62 86 SER A CA 1
ATOM 593 C C . SER A 1 86 ? 13.612 0.826 -7.679 1.00 87.62 86 SER A C 1
ATOM 595 O O . SER A 1 86 ? 14.155 1.078 -8.755 1.00 87.62 86 SER A O 1
ATOM 597 N N . SER A 1 87 ? 14.214 0.080 -6.744 1.00 88.44 87 SER A N 1
ATOM 598 C CA . SER A 1 87 ? 15.533 -0.530 -6.949 1.00 88.44 87 SER A CA 1
ATOM 599 C C . SER A 1 87 ? 15.527 -1.587 -8.053 1.00 88.44 87 SER A C 1
ATOM 601 O O . SER A 1 87 ? 16.548 -1.760 -8.714 1.00 88.44 87 SER A O 1
ATOM 603 N N . ARG A 1 88 ? 14.415 -2.309 -8.234 1.00 87.25 88 ARG A N 1
ATOM 604 C CA . ARG A 1 88 ? 14.271 -3.354 -9.259 1.00 87.25 88 ARG A CA 1
ATOM 605 C C . ARG A 1 88 ? 13.897 -2.786 -10.629 1.00 87.25 88 ARG A C 1
ATOM 607 O O . ARG A 1 88 ? 14.402 -3.266 -11.628 1.00 87.25 88 ARG A O 1
ATOM 614 N N . ALA A 1 89 ? 13.058 -1.751 -10.675 1.00 84.81 89 ALA A N 1
ATOM 615 C CA . ALA A 1 89 ? 12.585 -1.142 -11.922 1.00 84.81 89 ALA A CA 1
ATOM 616 C C . ALA A 1 89 ? 13.639 -0.267 -12.631 1.00 84.81 89 ALA A C 1
ATOM 618 O O . ALA A 1 89 ? 13.492 0.072 -13.806 1.00 84.81 89 ALA A O 1
ATOM 619 N N . GLY A 1 90 ? 14.686 0.146 -11.911 1.00 83.06 90 GLY A N 1
ATOM 620 C CA . GLY A 1 90 ? 15.713 1.044 -12.428 1.00 83.06 90 GLY A CA 1
ATOM 621 C C . GLY A 1 90 ? 15.240 2.502 -12.589 1.00 83.06 90 GLY A C 1
ATOM 622 O O . GLY A 1 90 ? 14.063 2.829 -12.420 1.00 83.06 90 GLY A O 1
ATOM 623 N N . PRO A 1 91 ? 16.159 3.428 -12.918 1.00 77.50 91 PRO A N 1
ATOM 624 C CA . PRO A 1 91 ? 15.898 4.871 -12.868 1.00 77.50 91 PRO A CA 1
ATOM 625 C C . PRO A 1 91 ? 14.913 5.374 -13.933 1.00 77.50 91 PRO A C 1
ATOM 627 O O . PRO A 1 91 ? 14.317 6.429 -13.747 1.00 77.50 91 PRO A O 1
ATOM 630 N N . ALA A 1 92 ? 14.742 4.645 -15.040 1.00 76.56 92 ALA A N 1
ATOM 631 C CA . ALA A 1 92 ? 13.860 5.050 -16.135 1.00 76.56 92 ALA A CA 1
ATOM 632 C C . ALA A 1 92 ? 12.380 4.732 -15.867 1.00 76.56 92 ALA A C 1
ATOM 634 O O . ALA A 1 92 ? 11.519 5.493 -16.295 1.00 76.56 92 ALA A O 1
ATOM 635 N N . ALA A 1 93 ? 12.089 3.634 -15.161 1.00 78.62 93 ALA A N 1
ATOM 636 C CA . ALA A 1 93 ? 10.724 3.169 -14.899 1.00 78.62 93 ALA A CA 1
ATOM 637 C C . ALA A 1 93 ? 10.307 3.293 -13.420 1.00 78.62 93 ALA A C 1
ATOM 639 O O . ALA A 1 93 ? 9.132 3.137 -13.089 1.00 78.62 93 ALA A O 1
ATOM 640 N N . GLY A 1 94 ? 11.248 3.609 -12.521 1.00 81.94 94 GLY A N 1
ATOM 641 C CA . GLY A 1 94 ? 11.000 3.689 -11.081 1.00 81.94 94 GLY A CA 1
ATOM 642 C C . GLY A 1 94 ? 9.907 4.684 -10.689 1.00 81.94 94 GLY A C 1
ATOM 643 O O . GLY A 1 94 ? 9.138 4.403 -9.776 1.00 81.94 94 GLY A O 1
ATOM 644 N N . GLN A 1 95 ? 9.773 5.808 -11.401 1.00 85.75 95 GLN A N 1
ATOM 645 C CA . GLN A 1 95 ? 8.744 6.804 -11.087 1.00 85.75 95 GLN A CA 1
ATOM 646 C C . GLN A 1 95 ? 7.321 6.290 -11.365 1.00 85.75 95 GLN A C 1
ATOM 648 O O . GLN A 1 95 ? 6.431 6.477 -10.534 1.00 85.75 95 GLN A O 1
ATOM 653 N N . ASP A 1 96 ? 7.112 5.608 -12.492 1.00 84.88 96 ASP A N 1
ATOM 654 C CA . ASP A 1 96 ? 5.804 5.051 -12.858 1.00 84.88 96 ASP A CA 1
ATOM 655 C C . ASP A 1 96 ? 5.408 3.900 -11.923 1.00 84.88 96 ASP A C 1
ATOM 657 O O . ASP A 1 96 ? 4.264 3.815 -11.470 1.00 84.88 96 ASP A O 1
ATOM 661 N N . VAL A 1 97 ? 6.378 3.052 -11.561 1.00 86.75 97 VAL A N 1
ATOM 662 C CA . VAL A 1 97 ? 6.199 1.976 -10.571 1.00 86.75 97 VAL A CA 1
ATOM 663 C C . VAL A 1 97 ? 5.817 2.539 -9.213 1.00 86.75 97 VAL A C 1
ATOM 665 O O . VAL A 1 97 ? 4.881 2.055 -8.577 1.00 86.75 97 VAL A O 1
ATOM 668 N N . GLN A 1 98 ? 6.510 3.589 -8.784 1.00 88.38 98 GLN A N 1
ATOM 669 C CA . GLN A 1 98 ? 6.267 4.222 -7.502 1.00 88.38 98 GLN A CA 1
ATOM 670 C C . GLN A 1 98 ? 4.860 4.824 -7.428 1.00 88.38 98 GLN A C 1
ATOM 672 O O . GLN A 1 98 ? 4.172 4.603 -6.436 1.00 88.38 98 GLN A O 1
ATOM 677 N N . LEU A 1 99 ? 4.395 5.505 -8.481 1.00 89.12 99 LEU A N 1
ATOM 678 C CA . LEU A 1 99 ? 3.030 6.044 -8.551 1.00 89.12 99 LEU A CA 1
ATOM 679 C C . LEU A 1 99 ? 1.961 4.944 -8.487 1.00 89.12 99 LEU A C 1
ATOM 681 O O . LEU A 1 99 ? 0.966 5.088 -7.774 1.00 89.12 99 LEU A O 1
ATOM 685 N N . ALA A 1 100 ? 2.163 3.838 -9.209 1.00 88.69 100 ALA A N 1
ATOM 686 C CA . ALA A 1 100 ? 1.224 2.717 -9.204 1.00 88.69 100 ALA A CA 1
ATOM 687 C C . ALA A 1 100 ? 1.127 2.050 -7.820 1.00 88.69 100 ALA A C 1
ATOM 689 O O . ALA A 1 100 ? 0.033 1.731 -7.348 1.00 88.69 100 ALA A O 1
ATOM 690 N N . ILE A 1 101 ? 2.270 1.865 -7.157 1.00 93.31 101 ILE A N 1
ATOM 691 C CA . ILE A 1 101 ? 2.357 1.265 -5.822 1.00 93.31 101 ILE A CA 1
ATOM 692 C C . ILE A 1 101 ? 1.776 2.196 -4.751 1.00 93.31 101 ILE A C 1
ATOM 694 O O . ILE A 1 101 ? 1.057 1.730 -3.863 1.00 93.31 101 ILE A O 1
ATOM 698 N N . ASP A 1 102 ? 2.048 3.499 -4.838 1.00 93.12 102 ASP A N 1
ATOM 699 C CA . ASP A 1 102 ? 1.596 4.489 -3.858 1.00 93.12 102 ASP A CA 1
ATOM 700 C C . ASP A 1 102 ? 0.064 4.541 -3.771 1.00 93.12 102 ASP A C 1
ATOM 702 O O . ASP A 1 102 ? -0.498 4.485 -2.678 1.00 93.12 102 ASP A O 1
ATOM 706 N N . GLY A 1 103 ? -0.633 4.503 -4.913 1.00 91.12 103 GLY A N 1
ATOM 707 C CA . GLY A 1 103 ? -2.099 4.454 -4.935 1.00 91.12 103 GLY A CA 1
ATOM 708 C C . GLY A 1 103 ? -2.678 3.225 -4.219 1.00 91.12 103 GLY A C 1
ATOM 709 O O . GLY A 1 103 ? -3.655 3.332 -3.471 1.00 91.12 103 GLY A O 1
ATOM 710 N N . ALA A 1 104 ? -2.055 2.055 -4.388 1.00 92.00 104 ALA A N 1
ATOM 711 C CA . ALA A 1 104 ? -2.481 0.831 -3.710 1.00 92.00 104 ALA A CA 1
ATOM 712 C C . ALA A 1 104 ? -2.233 0.896 -2.190 1.00 92.00 104 ALA A C 1
ATOM 714 O O . ALA A 1 104 ? -3.103 0.532 -1.391 1.00 92.00 104 ALA A O 1
ATOM 715 N N . LEU A 1 105 ? -1.077 1.419 -1.773 1.00 94.69 105 LEU A N 1
ATOM 716 C CA . LEU A 1 105 ? -0.736 1.594 -0.359 1.00 94.69 105 LEU A CA 1
ATOM 717 C C . LEU A 1 105 ? -1.601 2.658 0.322 1.00 94.69 105 LEU A C 1
ATOM 719 O O . LEU A 1 105 ? -2.020 2.462 1.466 1.00 94.69 105 LEU A O 1
ATOM 723 N N . GLN A 1 106 ? -1.936 3.742 -0.378 1.00 94.31 106 GLN A N 1
ATOM 724 C CA . GLN A 1 106 ? -2.864 4.760 0.106 1.00 94.31 106 GLN A CA 1
ATOM 725 C C . GLN A 1 106 ? -4.246 4.155 0.385 1.00 94.31 106 GLN A C 1
ATOM 727 O O . GLN A 1 106 ? -4.835 4.418 1.438 1.00 94.31 106 GLN A O 1
ATOM 732 N N . GLY A 1 107 ? -4.747 3.297 -0.510 1.00 93.44 107 GLY A N 1
ATOM 733 C CA . GLY A 1 107 ? -5.999 2.568 -0.297 1.00 93.44 107 GLY A CA 1
ATOM 734 C C . GLY A 1 107 ? -5.980 1.728 0.986 1.00 93.44 107 GLY A C 1
ATOM 735 O O . GLY A 1 107 ? -6.912 1.796 1.795 1.00 93.44 107 GLY A O 1
ATOM 736 N N . LEU A 1 108 ? -4.887 0.996 1.229 1.00 93.69 108 LEU A N 1
ATOM 737 C CA . LEU A 1 108 ? -4.707 0.213 2.456 1.00 93.69 108 LEU A CA 1
ATOM 738 C C . LEU A 1 108 ? -4.606 1.071 3.713 1.00 93.69 108 LEU A C 1
ATOM 740 O O . LEU A 1 108 ? -5.142 0.699 4.760 1.00 93.69 108 LEU A O 1
ATOM 744 N N . PHE A 1 109 ? -3.939 2.218 3.633 1.00 94.88 109 PHE A N 1
ATOM 745 C CA . PHE A 1 109 ? -3.860 3.150 4.750 1.00 94.88 109 PHE A CA 1
ATOM 746 C C . PHE A 1 109 ? -5.251 3.654 5.149 1.00 94.88 109 PHE A C 1
ATOM 748 O O . PHE A 1 109 ? -5.639 3.551 6.313 1.00 94.88 109 PHE A O 1
ATOM 755 N N . LEU A 1 110 ? -6.042 4.121 4.180 1.00 94.69 110 LEU A N 1
ATOM 756 C CA . LEU A 1 110 ? -7.402 4.601 4.434 1.00 94.69 110 LEU A CA 1
ATOM 757 C C . LEU A 1 110 ? -8.293 3.507 5.026 1.00 94.69 110 LEU A C 1
ATOM 759 O O . LEU A 1 110 ? -9.078 3.766 5.942 1.00 94.69 110 LEU A O 1
ATOM 763 N N . ARG A 1 111 ? -8.139 2.263 4.561 1.00 93.94 111 ARG A N 1
ATOM 764 C CA . ARG A 1 111 ? -8.862 1.123 5.127 1.00 93.94 111 ARG A CA 1
ATOM 765 C C . ARG A 1 111 ? -8.503 0.884 6.594 1.00 93.94 111 ARG A C 1
ATOM 767 O O . ARG A 1 111 ? -9.402 0.664 7.403 1.00 93.94 111 ARG A O 1
ATOM 774 N N . GLN A 1 112 ? -7.225 0.965 6.956 1.00 93.50 112 GLN A N 1
ATOM 775 C CA . GLN A 1 112 ? -6.788 0.842 8.350 1.00 93.50 112 GLN A CA 1
ATOM 776 C C . GLN A 1 112 ? -7.323 1.976 9.229 1.00 93.50 112 GLN A C 1
ATOM 778 O O . GLN A 1 112 ? -7.770 1.718 10.345 1.00 93.50 112 GLN A O 1
ATOM 783 N N . VAL A 1 113 ? -7.353 3.213 8.723 1.00 93.00 113 VAL A N 1
ATOM 784 C CA . VAL A 1 113 ? -7.955 4.354 9.434 1.00 93.00 113 VAL A CA 1
ATOM 785 C C . VAL A 1 113 ? -9.442 4.106 9.707 1.00 93.00 113 VAL A C 1
ATOM 787 O O . VAL A 1 113 ? -9.908 4.319 10.828 1.00 93.00 113 VAL A O 1
ATOM 790 N N . ALA A 1 114 ? -10.178 3.577 8.726 1.00 92.31 114 ALA A N 1
ATOM 791 C CA . ALA A 1 114 ? -11.588 3.228 8.895 1.00 92.31 114 ALA A CA 1
ATOM 792 C C . ALA A 1 114 ? -11.815 2.130 9.952 1.00 92.31 114 ALA A C 1
ATOM 794 O O . ALA A 1 114 ? -12.842 2.135 10.627 1.00 92.31 114 ALA A O 1
ATOM 795 N N . LEU A 1 115 ? -10.860 1.211 10.132 1.00 91.25 115 LEU A N 1
ATOM 796 C CA . LEU A 1 115 ? -10.899 0.191 11.188 1.00 91.25 115 LEU A CA 1
ATOM 797 C C . LEU A 1 115 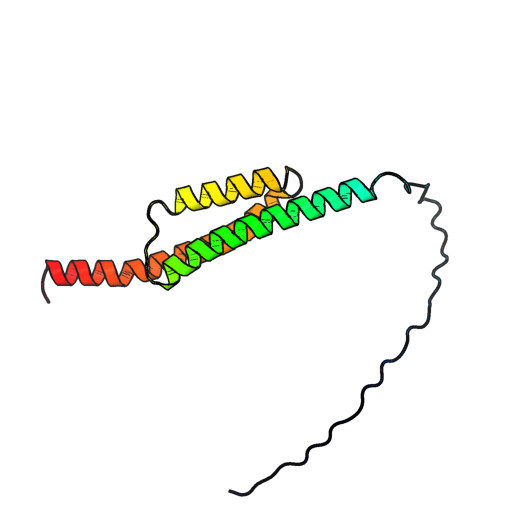? -10.524 0.749 12.569 1.00 91.25 115 LEU A C 1
AT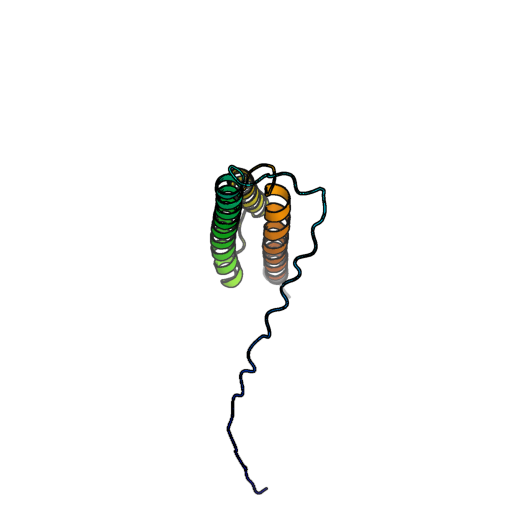OM 799 O O . LEU A 1 115 ? -11.022 0.256 13.583 1.00 91.25 115 LEU A O 1
ATOM 803 N N . LEU A 1 116 ? -9.661 1.768 12.625 1.00 91.12 116 LEU A N 1
ATOM 804 C CA . LEU A 1 116 ? -9.271 2.419 13.877 1.00 91.12 116 LEU A CA 1
ATOM 805 C C . LEU A 1 116 ? -10.441 3.155 14.528 1.00 91.12 116 LEU A C 1
ATOM 807 O O . LEU A 1 116 ? -10.602 3.058 15.741 1.00 91.12 116 LEU A O 1
ATOM 811 N N . GLY A 1 117 ? -11.253 3.865 13.740 1.00 88.19 117 GLY A N 1
ATOM 812 C CA . GLY A 1 117 ? -12.339 4.708 14.252 1.00 88.19 117 GLY A CA 1
ATOM 813 C C . GLY A 1 117 ? -13.260 3.985 15.247 1.00 88.19 117 GLY A C 1
ATOM 814 O O . GLY A 1 117 ? -13.324 4.391 16.409 1.00 88.19 117 GLY A O 1
ATOM 815 N N . PRO A 1 118 ? -13.910 2.873 14.852 1.00 87.50 118 PRO A N 1
ATOM 816 C CA . PRO A 1 118 ? -14.767 2.098 15.748 1.00 87.50 118 PRO A CA 1
ATOM 817 C C . PRO A 1 118 ? -14.028 1.513 16.958 1.00 87.50 118 PRO A C 1
ATOM 819 O O . PRO A 1 118 ? -14.600 1.425 18.039 1.00 87.50 118 PRO A O 1
ATOM 822 N N . ARG A 1 119 ? -12.753 1.125 16.807 1.00 86.38 119 ARG A N 1
ATOM 823 C CA . ARG A 1 119 ? -11.952 0.559 17.908 1.00 86.38 119 ARG A CA 1
ATOM 824 C C . ARG A 1 119 ? -11.624 1.589 18.972 1.00 86.38 119 ARG A C 1
ATOM 826 O O . ARG A 1 119 ? -11.696 1.277 20.155 1.00 86.38 119 ARG A O 1
ATOM 833 N N . VAL A 1 120 ? -11.263 2.797 18.551 1.00 87.88 120 VAL A N 1
ATOM 834 C CA . VAL A 1 120 ? -10.988 3.904 19.466 1.00 87.88 120 VAL A CA 1
ATOM 835 C C . VAL A 1 120 ? -12.275 4.308 20.177 1.00 87.88 120 VAL A C 1
ATOM 837 O O . VAL A 1 120 ? -12.264 4.406 21.398 1.00 87.88 120 VAL A O 1
ATOM 840 N N . ALA A 1 121 ? -13.390 4.450 19.453 1.00 87.62 121 ALA A N 1
ATOM 841 C CA . ALA A 1 121 ? -14.688 4.756 20.056 1.00 87.62 121 ALA A CA 1
ATOM 842 C C . ALA A 1 121 ? -15.089 3.715 21.118 1.00 87.62 121 ALA A C 1
ATOM 844 O O . ALA A 1 121 ? -15.335 4.076 22.265 1.00 87.62 121 ALA A O 1
ATOM 845 N N . ALA A 1 122 ? -15.029 2.423 20.779 1.00 87.38 122 ALA A N 1
ATOM 846 C CA . ALA A 1 122 ? -15.338 1.342 21.714 1.00 87.38 122 ALA A CA 1
ATOM 847 C C . ALA A 1 122 ? -14.383 1.300 22.922 1.00 87.38 122 ALA A C 1
ATOM 849 O O . ALA A 1 122 ? -14.810 1.019 24.039 1.00 87.38 122 ALA A O 1
ATOM 850 N N . ALA A 1 123 ? -13.091 1.587 22.725 1.00 85.81 123 ALA A N 1
ATOM 851 C CA . ALA A 1 123 ? -12.125 1.656 23.820 1.00 85.81 123 ALA A CA 1
ATOM 852 C C . ALA A 1 123 ? -12.412 2.830 24.771 1.00 85.81 123 ALA A C 1
ATOM 854 O O . ALA A 1 123 ? -12.272 2.682 25.984 1.00 85.81 123 ALA A O 1
ATOM 855 N N . PHE A 1 124 ? -12.836 3.979 24.237 1.00 85.25 124 PHE A N 1
ATOM 856 C CA . PHE A 1 124 ? -13.229 5.135 25.041 1.00 85.25 124 PHE A CA 1
ATOM 857 C C . PHE A 1 124 ? -14.523 4.879 25.821 1.00 85.25 124 PHE A C 1
ATOM 859 O O . PHE A 1 124 ? -14.528 5.104 27.031 1.00 85.25 124 PHE A O 1
ATOM 866 N N . GLU A 1 125 ? -15.569 4.358 25.171 1.00 80.94 125 GLU A N 1
ATOM 867 C CA . GLU A 1 125 ? -16.840 3.983 25.813 1.00 80.94 125 GLU A CA 1
ATOM 868 C C . GLU A 1 125 ? -16.632 2.914 26.895 1.00 80.94 125 GLU A C 1
ATOM 870 O O . GLU A 1 125 ? -17.133 3.040 28.009 1.00 80.94 125 GLU A O 1
ATOM 875 N N . GLY A 1 126 ? -15.816 1.892 26.619 1.00 77.38 126 GLY A N 1
ATOM 876 C CA . GLY A 1 126 ? -15.483 0.860 27.603 1.00 77.38 126 GLY A CA 1
ATOM 877 C C . GLY A 1 126 ? -14.700 1.387 28.811 1.00 77.38 126 GLY A C 1
ATOM 878 O O . GLY A 1 126 ? -14.840 0.852 29.908 1.00 77.38 126 GLY A O 1
ATOM 879 N N . ALA A 1 127 ? -13.896 2.439 28.632 1.00 72.62 127 ALA A N 1
ATOM 880 C CA . ALA A 1 127 ? -13.115 3.049 29.707 1.00 72.62 127 ALA A CA 1
ATOM 881 C C . ALA A 1 127 ? -13.895 4.094 30.528 1.00 72.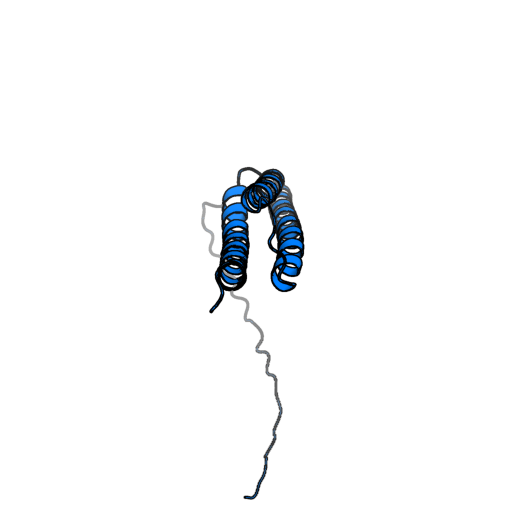62 127 ALA A C 1
ATOM 883 O O . ALA A 1 127 ? -13.507 4.364 31.663 1.00 72.62 127 ALA A O 1
ATOM 884 N N . HIS A 1 128 ? -14.965 4.680 29.978 1.00 69.44 128 HIS A N 1
ATOM 885 C CA . HIS A 1 128 ? -15.692 5.792 30.610 1.00 69.44 128 HIS A CA 1
ATOM 886 C C . HIS A 1 128 ? -17.169 5.485 30.915 1.00 69.44 128 HIS A C 1
ATOM 888 O O . HIS A 1 128 ? -17.810 6.285 31.591 1.00 69.44 128 HIS A O 1
ATOM 894 N N . GLY A 1 129 ? -17.675 4.310 30.517 1.00 55.91 129 GLY A N 1
ATOM 895 C CA . GLY A 1 129 ? -19.076 3.910 30.688 1.00 55.91 129 GLY A CA 1
ATOM 896 C C . GLY A 1 129 ? -20.030 4.635 29.723 1.00 55.91 129 GLY A C 1
ATOM 897 O O . GLY A 1 129 ? -19.622 5.616 29.099 1.00 55.91 129 GLY A O 1
ATOM 898 N N . PRO A 1 130 ? -21.275 4.142 29.557 1.00 57.22 130 PRO A N 1
ATOM 899 C CA . PRO A 1 130 ? -22.319 4.875 28.839 1.00 57.22 130 PRO A CA 1
ATOM 900 C C . PRO A 1 130 ? -22.725 6.168 29.559 1.00 57.22 130 PRO A C 1
ATOM 902 O O . PRO A 1 130 ? -22.699 6.188 30.813 1.00 57.22 130 PRO A O 1
#